Protein AF-A0A318STK1-F1 (afdb_monomer)

Secondary structure (DSSP, 8-state):
--HHHHHHHHHHHHHHHHHHHHTTSTTHHHHHHHHHHHHHHHHHTTTTS-HHHHHHHHHHHHHHHHHHHHT-

Nearest PDB structures (foldseek):
  7kyp-assembly4_N  TM=4.416E-01  e=2.775E+00  Streptococcus pneumoniae D39
  8b37-assembly1_B  TM=3.173E-01  e=5.465E+00  Pyrobaculum aerophilum

Structure (mmCIF, N/CA/C/O backbone):
data_AF-A0A318STK1-F1
#
_entry.id   AF-A0A318STK1-F1
#
loop_
_atom_site.group_PDB
_atom_site.id
_atom_site.type_symbol
_atom_site.label_atom_id
_atom_site.label_alt_id
_atom_site.label_comp_id
_atom_site.label_asym_id
_atom_site.label_entity_id
_atom_site.label_seq_id
_atom_site.pdbx_PDB_ins_code
_atom_site.Cartn_x
_atom_site.Cartn_y
_atom_site.Cartn_z
_atom_site.occupancy
_atom_site.B_iso_or_equiv
_atom_site.auth_seq_id
_atom_site.auth_comp_id
_atom_site.auth_asym_id
_atom_site.auth_atom_id
_atom_site.pdbx_PDB_model_num
ATOM 1 N N . MET A 1 1 ? -3.510 -3.871 21.329 1.00 51.66 1 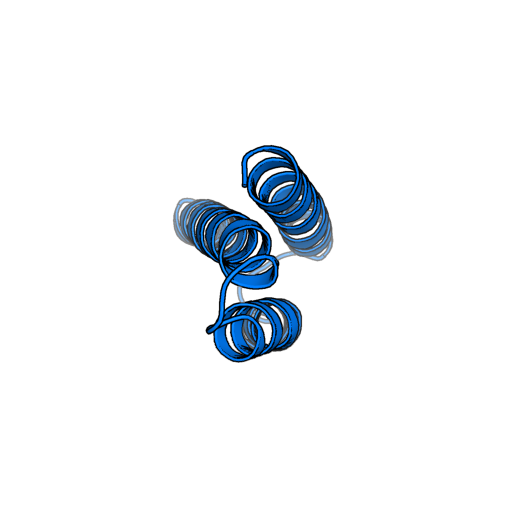MET A N 1
ATOM 2 C CA . MET A 1 1 ? -3.475 -4.185 19.880 1.00 51.66 1 MET A CA 1
ATOM 3 C C . MET A 1 1 ? -3.189 -2.937 19.018 1.00 51.66 1 MET A C 1
ATOM 5 O O . MET A 1 1 ? -3.895 -2.696 18.053 1.00 51.66 1 MET A O 1
ATOM 9 N N . ARG A 1 2 ? -2.160 -2.124 19.330 1.00 55.56 2 ARG A N 1
ATOM 10 C CA . ARG A 1 2 ? -1.864 -0.861 18.602 1.00 55.56 2 ARG A CA 1
ATOM 11 C C . ARG A 1 2 ? -0.890 -1.007 17.415 1.00 55.56 2 ARG A C 1
ATOM 13 O O . ARG A 1 2 ? -0.722 -0.063 16.660 1.00 55.56 2 ARG A O 1
ATOM 20 N N . GLY A 1 3 ? -0.259 -2.173 17.231 1.00 60.94 3 GLY A N 1
ATOM 21 C CA . GLY A 1 3 ? 0.719 -2.401 16.149 1.00 60.94 3 GLY A CA 1
ATOM 22 C C . GLY A 1 3 ? 0.106 -2.803 14.800 1.00 60.94 3 GLY A C 1
ATOM 23 O O . GLY A 1 3 ? 0.672 -2.524 13.750 1.00 60.94 3 GLY A O 1
ATOM 24 N N . LEU A 1 4 ? -1.083 -3.407 14.818 1.00 64.88 4 LEU A N 1
ATOM 25 C CA . LEU A 1 4 ? -1.803 -3.864 13.625 1.00 64.88 4 LEU A CA 1
ATOM 26 C C . LEU A 1 4 ? -2.124 -2.751 12.597 1.00 64.88 4 LEU A C 1
ATOM 28 O O . LEU A 1 4 ? -1.932 -2.996 11.402 1.00 64.88 4 LEU A O 1
ATOM 32 N N . PRO A 1 5 ? -2.559 -1.534 12.996 1.00 73.94 5 PRO A N 1
ATOM 33 C CA . PRO A 1 5 ? -2.816 -0.456 12.038 1.00 73.94 5 PRO A CA 1
ATOM 34 C C . PRO A 1 5 ? -1.527 0.082 11.400 1.00 73.94 5 PRO A C 1
ATOM 36 O O . PRO A 1 5 ? -1.479 0.265 10.187 1.00 73.94 5 PRO A O 1
ATOM 39 N N . LEU A 1 6 ? -0.451 0.235 12.177 1.00 79.00 6 LEU A N 1
ATOM 40 C CA . LEU A 1 6 ? 0.840 0.753 11.705 1.00 79.00 6 LEU A CA 1
ATOM 41 C C . LEU A 1 6 ? 1.496 -0.163 10.664 1.00 79.00 6 LEU A C 1
ATOM 43 O O . LEU A 1 6 ? 1.931 0.303 9.613 1.00 79.00 6 LEU A O 1
ATOM 47 N N . VAL A 1 7 ? 1.502 -1.475 10.919 1.00 84.00 7 VAL A N 1
ATOM 48 C CA . VAL A 1 7 ? 2.034 -2.467 9.969 1.00 84.00 7 VAL A CA 1
ATOM 49 C C . VAL A 1 7 ? 1.235 -2.459 8.667 1.00 84.00 7 VAL A C 1
ATOM 51 O O . VAL A 1 7 ? 1.814 -2.542 7.590 1.00 84.00 7 VAL A O 1
ATOM 54 N N . THR A 1 8 ? -0.089 -2.302 8.751 1.00 83.75 8 THR A N 1
ATOM 55 C CA . THR A 1 8 ? -0.954 -2.217 7.565 1.00 83.75 8 THR A CA 1
ATOM 56 C C . THR A 1 8 ? -0.604 -1.002 6.710 1.00 83.75 8 THR A C 1
ATOM 58 O O . THR A 1 8 ? -0.457 -1.125 5.498 1.00 83.75 8 THR A O 1
ATOM 61 N N . VAL A 1 9 ? -0.457 0.165 7.340 1.00 84.69 9 VAL A N 1
ATOM 62 C CA . VAL A 1 9 ? -0.109 1.418 6.660 1.00 84.69 9 VAL A CA 1
ATOM 63 C C . VAL A 1 9 ? 1.258 1.313 5.982 1.00 84.69 9 VAL A C 1
ATOM 65 O O . VAL A 1 9 ? 1.394 1.703 4.823 1.00 84.69 9 VAL A O 1
ATOM 68 N N . LEU A 1 10 ? 2.249 0.735 6.668 1.00 87.94 10 LEU A N 1
ATOM 69 C CA . LEU A 1 10 ? 3.577 0.473 6.106 1.00 87.94 10 LEU A CA 1
ATOM 70 C C . LEU A 1 10 ? 3.510 -0.447 4.885 1.00 87.94 10 LEU A C 1
ATOM 72 O O . LEU A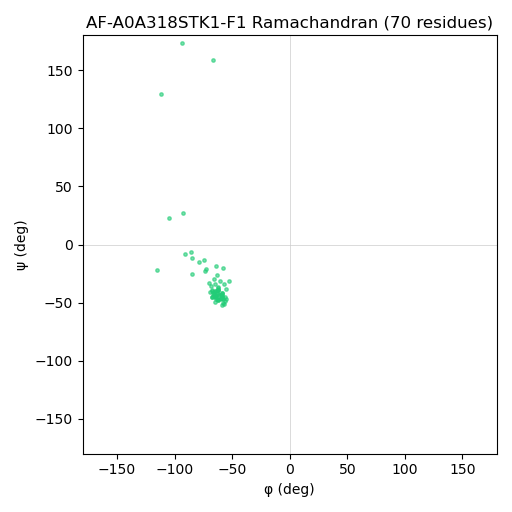 1 10 ? 4.094 -0.126 3.851 1.00 87.94 10 LEU A O 1
ATOM 76 N N . LEU A 1 11 ? 2.768 -1.555 4.977 1.00 90.69 11 LEU A N 1
ATOM 77 C CA . LEU A 1 11 ? 2.634 -2.505 3.873 1.00 90.69 11 LEU A CA 1
ATOM 78 C C . LEU A 1 11 ? 1.984 -1.857 2.646 1.00 90.69 11 LEU A C 1
ATOM 80 O O . LEU A 1 11 ? 2.499 -1.985 1.540 1.00 90.69 11 LEU A O 1
ATOM 84 N N . LEU A 1 12 ? 0.882 -1.127 2.844 1.00 90.31 12 LEU A N 1
ATOM 85 C CA . LEU A 1 12 ? 0.180 -0.438 1.758 1.00 90.31 12 LEU A CA 1
ATOM 86 C C . LEU A 1 12 ? 1.063 0.625 1.099 1.00 90.31 12 LEU A C 1
ATOM 88 O O . LEU A 1 12 ? 1.075 0.731 -0.125 1.00 90.31 12 LEU A O 1
ATOM 92 N N . SER A 1 13 ? 1.855 1.349 1.893 1.00 90.75 13 SER A N 1
ATOM 93 C CA . SER A 1 13 ? 2.787 2.360 1.382 1.00 90.75 13 SER A CA 1
ATOM 94 C C . SER A 1 13 ? 3.924 1.738 0.570 1.00 90.75 13 SER A C 1
ATOM 96 O O . SER A 1 13 ? 4.278 2.256 -0.487 1.00 90.75 13 SER A O 1
ATOM 98 N N . ALA A 1 14 ? 4.454 0.592 1.011 1.00 91.69 14 ALA A N 1
ATOM 99 C CA . ALA A 1 14 ? 5.447 -0.169 0.257 1.00 91.69 14 ALA A CA 1
ATOM 100 C C . ALA A 1 14 ? 4.865 -0.713 -1.058 1.00 91.69 14 ALA A C 1
ATOM 102 O O . ALA A 1 14 ? 5.482 -0.567 -2.113 1.00 91.69 14 ALA A O 1
ATOM 103 N N . CYS A 1 15 ? 3.653 -1.278 -1.025 1.00 93.00 15 CYS A N 1
ATOM 104 C CA . CYS A 1 15 ? 2.940 -1.700 -2.230 1.00 93.00 15 CYS A CA 1
ATOM 105 C C . CYS A 1 15 ? 2.764 -0.534 -3.207 1.00 93.00 15 CYS A C 1
ATOM 107 O O . CYS A 1 15 ? 3.042 -0.683 -4.393 1.00 93.00 15 CYS A O 1
ATOM 109 N N . ALA A 1 16 ? 2.362 0.634 -2.709 1.00 92.00 16 ALA A N 1
ATOM 110 C CA . ALA A 1 16 ? 2.185 1.824 -3.522 1.00 92.00 16 ALA A CA 1
ATOM 111 C C . ALA A 1 16 ? 3.501 2.284 -4.173 1.00 92.00 16 ALA A C 1
ATOM 113 O O . ALA A 1 16 ? 3.517 2.572 -5.367 1.00 92.00 16 ALA A O 1
ATOM 114 N N . PHE A 1 17 ? 4.616 2.266 -3.435 1.00 92.81 17 PHE A N 1
ATOM 115 C CA . PHE A 1 17 ? 5.948 2.552 -3.978 1.00 92.81 17 PHE A CA 1
ATOM 116 C C . PHE A 1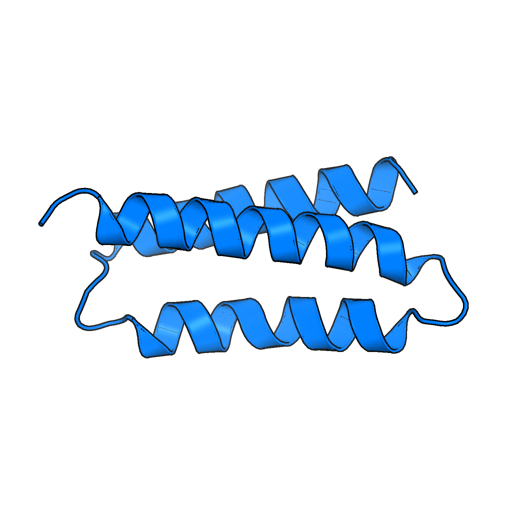 17 ? 6.326 1.619 -5.132 1.00 92.81 17 PHE A C 1
ATOM 118 O O . PHE A 1 17 ? 6.686 2.078 -6.217 1.00 92.81 17 PHE A O 1
ATOM 125 N N . PHE A 1 18 ? 6.185 0.307 -4.943 1.00 90.94 18 PHE A N 1
ATOM 126 C CA . PHE A 1 18 ? 6.447 -0.643 -6.023 1.00 90.9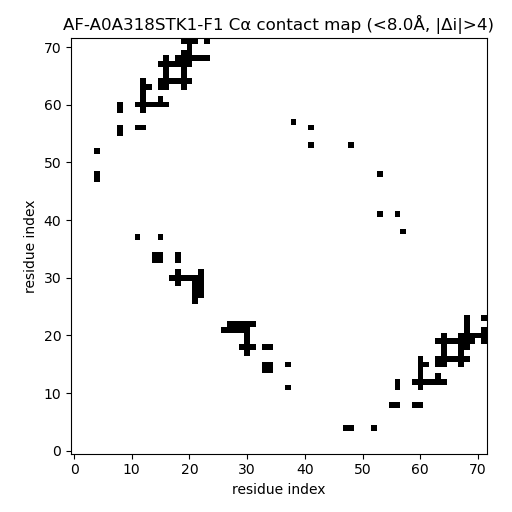4 18 PHE A CA 1
ATOM 127 C C . PHE A 1 18 ? 5.499 -0.436 -7.204 1.00 90.94 18 PHE A C 1
ATOM 129 O O . PHE A 1 18 ? 5.931 -0.512 -8.352 1.00 90.94 18 PHE A O 1
ATOM 136 N N . ALA A 1 19 ? 4.235 -0.108 -6.943 1.00 92.12 19 ALA A N 1
ATOM 137 C CA . ALA A 1 19 ? 3.271 0.188 -7.989 1.00 92.12 19 ALA A CA 1
ATOM 138 C C . ALA A 1 19 ? 3.702 1.375 -8.868 1.00 92.12 19 ALA A C 1
ATOM 140 O O . ALA A 1 19 ? 3.636 1.278 -10.093 1.00 92.12 19 ALA A O 1
ATOM 141 N N . GLY A 1 20 ? 4.206 2.447 -8.246 1.00 89.81 20 GLY A N 1
ATOM 142 C CA . GLY A 1 20 ? 4.804 3.589 -8.939 1.00 89.81 20 GLY A CA 1
ATOM 143 C C . GLY A 1 20 ? 5.991 3.181 -9.814 1.00 89.81 20 GLY A C 1
ATOM 144 O O . GLY A 1 20 ? 6.050 3.552 -10.983 1.00 89.81 20 GLY A O 1
ATOM 145 N N . ARG A 1 21 ? 6.888 2.332 -9.294 1.00 90.88 21 ARG A N 1
ATOM 146 C CA . ARG A 1 21 ? 8.038 1.812 -10.054 1.00 90.88 21 ARG A CA 1
ATOM 147 C C . ARG A 1 21 ? 7.648 0.951 -11.255 1.00 90.88 21 ARG A C 1
ATOM 149 O O . ARG A 1 21 ? 8.296 1.034 -12.296 1.00 90.88 21 ARG A O 1
ATOM 156 N N . PHE A 1 22 ? 6.632 0.100 -11.116 1.00 89.94 22 PHE A N 1
ATOM 157 C CA . PHE A 1 22 ? 6.228 -0.825 -12.180 1.00 89.94 22 PHE A CA 1
ATOM 158 C C . PHE A 1 22 ? 5.516 -0.134 -13.346 1.00 89.94 22 PHE A C 1
ATOM 160 O O . PHE A 1 22 ? 5.523 -0.676 -14.448 1.00 89.94 22 PHE A O 1
ATOM 167 N N . LEU A 1 23 ? 4.952 1.061 -13.143 1.00 87.81 23 LEU A N 1
ATOM 168 C CA . LEU A 1 23 ? 4.225 1.805 -14.179 1.00 87.81 23 LEU A CA 1
ATOM 169 C C . LEU A 1 23 ? 5.078 2.229 -15.379 1.00 87.81 23 LEU A C 1
ATOM 171 O O . LEU A 1 23 ? 4.537 2.368 -16.470 1.00 87.81 23 LEU A O 1
ATOM 175 N N . HIS A 1 24 ? 6.388 2.401 -15.201 1.00 81.56 24 HIS A N 1
ATOM 176 C CA . HIS A 1 24 ? 7.304 2.756 -16.290 1.00 81.56 24 HIS A CA 1
ATOM 177 C C . HIS A 1 24 ? 7.808 1.548 -17.095 1.00 81.56 24 HIS A C 1
ATOM 179 O O . HIS A 1 24 ? 8.419 1.717 -18.148 1.00 81.56 24 HIS A O 1
ATOM 185 N N . GLY A 1 25 ? 7.583 0.329 -16.601 1.00 81.56 25 GLY A N 1
ATOM 186 C CA . GLY A 1 25 ? 8.092 -0.891 -17.217 1.00 81.56 25 GLY A CA 1
ATOM 187 C C . GLY A 1 25 ? 7.111 -1.548 -18.192 1.00 81.56 25 GLY A C 1
ATOM 188 O O . GLY A 1 25 ? 5.929 -1.200 -18.240 1.00 81.56 25 GLY A O 1
ATOM 189 N N . PRO A 1 26 ? 7.555 -2.599 -18.908 1.00 84.88 26 PRO A N 1
ATOM 190 C CA . PRO A 1 26 ? 6.655 -3.445 -19.691 1.00 84.88 26 PRO A CA 1
ATOM 191 C C . PRO A 1 26 ? 5.567 -4.080 -18.817 1.00 84.88 26 PRO A C 1
ATOM 193 O O . PRO A 1 26 ? 4.526 -4.445 -19.328 1.00 84.88 26 PRO A O 1
ATOM 196 N N . SER A 1 27 ? 5.770 -4.162 -17.501 1.00 89.81 27 SER A N 1
ATOM 197 C CA . SER A 1 27 ? 4.835 -4.683 -16.504 1.00 89.81 27 SER A CA 1
ATOM 198 C C . SER A 1 27 ? 3.928 -3.618 -15.860 1.00 89.81 27 SER A C 1
ATOM 200 O O . SER A 1 27 ? 3.453 -3.813 -14.739 1.00 89.81 27 SER A O 1
ATOM 202 N N . TRP A 1 28 ? 3.638 -2.513 -16.554 1.00 90.50 28 TRP A N 1
ATOM 203 C CA . TRP A 1 28 ? 2.788 -1.413 -16.063 1.00 90.50 28 TRP A CA 1
ATOM 204 C C . TRP A 1 28 ? 1.412 -1.859 -15.539 1.00 90.50 28 TRP A C 1
ATOM 206 O O . TRP A 1 28 ? 0.900 -1.293 -14.570 1.00 90.50 28 TRP A O 1
ATOM 216 N N . TRP A 1 29 ? 0.841 -2.925 -16.108 1.00 93.12 29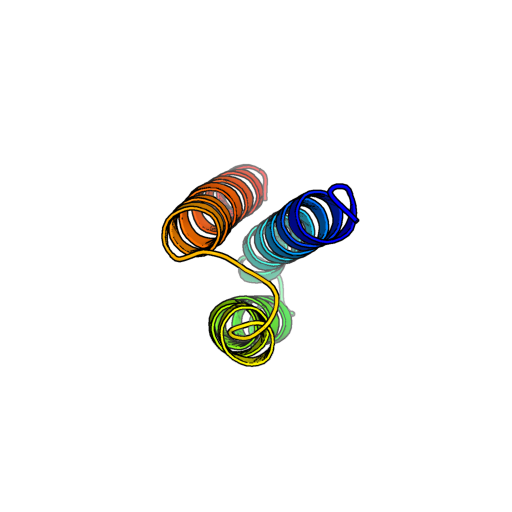 TRP A N 1
ATOM 217 C CA . TRP A 1 29 ? -0.411 -3.534 -15.643 1.00 93.12 29 TRP A CA 1
ATOM 218 C C . TRP A 1 29 ? -0.330 -4.053 -14.199 1.00 93.12 29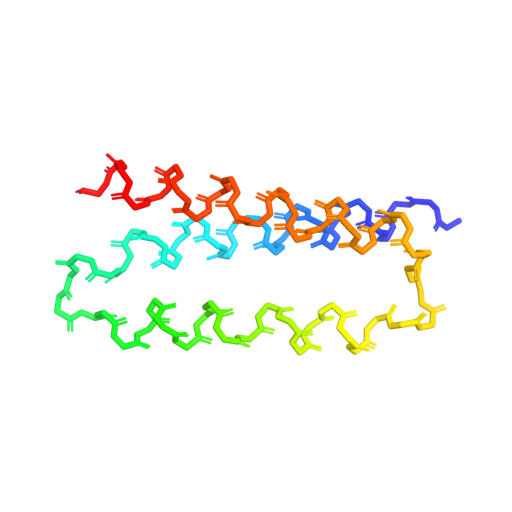 TRP A C 1
ATOM 220 O O . TRP A 1 29 ? -1.324 -4.001 -13.476 1.00 93.12 29 TRP A O 1
ATOM 230 N N . ILE A 1 30 ? 0.847 -4.509 -13.748 1.00 91.12 30 ILE A N 1
ATOM 231 C CA . ILE A 1 30 ? 1.076 -4.940 -12.361 1.00 91.12 30 ILE A CA 1
ATOM 232 C C . ILE A 1 30 ? 0.988 -3.730 -11.432 1.00 91.12 30 ILE A C 1
ATOM 234 O O . ILE A 1 30 ? 0.307 -3.788 -10.409 1.00 91.12 30 ILE A O 1
ATOM 238 N N . GLY A 1 31 ? 1.623 -2.616 -11.812 1.00 91.75 31 GLY A N 1
ATOM 239 C CA . GLY A 1 31 ? 1.547 -1.367 -11.057 1.00 91.75 31 GLY A CA 1
ATOM 240 C C . GLY A 1 31 ? 0.104 -0.889 -10.896 1.00 91.75 31 GLY A C 1
ATOM 241 O O . GLY A 1 31 ? -0.341 -0.625 -9.780 1.00 91.75 31 GLY A O 1
ATOM 242 N N . LEU A 1 32 ? -0.672 -0.887 -11.982 1.00 91.00 32 LEU A N 1
ATOM 243 C CA . LEU A 1 32 ? -2.098 -0.541 -11.944 1.00 91.00 32 LEU A CA 1
ATOM 244 C C . LEU A 1 32 ? -2.920 -1.455 -11.033 1.00 91.00 32 LEU A C 1
ATOM 246 O O . LEU A 1 32 ? -3.715 -0.961 -10.231 1.00 91.00 32 LEU A O 1
ATOM 250 N N . ALA A 1 33 ? -2.717 -2.771 -11.123 1.00 93.31 33 ALA A N 1
ATOM 251 C CA . ALA A 1 33 ? -3.420 -3.731 -10.278 1.00 93.31 33 ALA A CA 1
ATOM 252 C C . ALA A 1 33 ? -3.152 -3.470 -8.786 1.00 93.31 33 ALA A C 1
ATOM 254 O O . ALA A 1 33 ? -4.079 -3.485 -7.973 1.00 93.31 33 ALA A O 1
ATOM 255 N N . ILE A 1 34 ? -1.901 -3.157 -8.429 1.00 92.94 34 ILE A N 1
ATOM 256 C CA . ILE A 1 34 ? -1.530 -2.829 -7.051 1.00 92.94 34 ILE A CA 1
ATOM 257 C C . ILE A 1 34 ? -2.209 -1.531 -6.599 1.00 92.94 34 ILE A C 1
ATOM 259 O O . ILE A 1 34 ? -2.853 -1.546 -5.551 1.00 92.94 34 ILE A O 1
ATOM 263 N N . VAL A 1 35 ? -2.141 -0.440 -7.377 1.00 91.81 35 VAL A N 1
ATOM 264 C CA . VAL A 1 35 ? -2.790 0.841 -7.015 1.00 91.81 35 VAL A CA 1
ATOM 265 C C . VAL A 1 35 ? -4.281 0.653 -6.756 1.00 91.81 35 VAL A C 1
ATOM 267 O O . VAL A 1 35 ? -4.799 1.119 -5.740 1.00 91.81 35 VAL A O 1
ATOM 270 N N . LEU A 1 36 ? -4.968 -0.069 -7.644 1.00 91.44 36 LEU A N 1
ATOM 271 C CA . LEU A 1 36 ? -6.401 -0.317 -7.520 1.00 91.44 36 LEU A CA 1
ATOM 272 C C . LEU A 1 36 ? -6.741 -1.171 -6.294 1.00 91.44 36 LEU A C 1
ATOM 274 O O . LEU A 1 36 ? -7.803 -0.979 -5.715 1.00 91.44 36 LEU A O 1
ATOM 278 N N . SER A 1 37 ? -5.851 -2.065 -5.853 1.00 92.75 37 SER A N 1
ATOM 279 C CA . SER A 1 37 ? -6.071 -2.931 -4.683 1.00 92.75 37 SER A CA 1
ATOM 280 C C . SER A 1 37 ? -5.979 -2.214 -3.326 1.00 92.75 37 SER A C 1
ATOM 282 O O . SER A 1 37 ? -6.565 -2.675 -2.340 1.00 92.75 37 SER A O 1
ATOM 284 N N . ILE A 1 38 ? -5.281 -1.074 -3.254 1.00 91.12 38 ILE A N 1
ATOM 285 C CA . ILE A 1 38 ? -5.080 -0.297 -2.019 1.00 91.12 38 ILE A CA 1
ATOM 286 C C . ILE A 1 38 ? -6.414 0.157 -1.400 1.00 91.12 38 ILE A C 1
ATOM 288 O O . ILE A 1 38 ? -6.641 -0.139 -0.223 1.00 91.12 38 ILE A O 1
ATOM 292 N N . PRO A 1 39 ? -7.342 0.816 -2.128 1.00 88.00 39 PRO A N 1
ATOM 293 C CA . PRO A 1 39 ? -8.623 1.221 -1.554 1.00 88.00 39 PRO A CA 1
ATOM 294 C C . PRO A 1 39 ? -9.475 0.037 -1.090 1.00 88.00 39 PRO A C 1
ATOM 296 O O . PRO A 1 39 ? -10.099 0.142 -0.035 1.00 88.00 39 PRO A O 1
ATOM 299 N N . PHE A 1 40 ? -9.461 -1.097 -1.802 1.00 89.94 40 PHE A N 1
ATOM 300 C CA . PHE A 1 40 ? -10.152 -2.311 -1.351 1.00 89.94 40 PHE A CA 1
ATOM 301 C C . PHE A 1 40 ? -9.543 -2.864 -0.062 1.00 89.94 40 PHE A C 1
ATOM 303 O O . PHE A 1 40 ? -10.277 -3.246 0.842 1.00 89.94 40 PHE A O 1
ATOM 310 N N . SER A 1 41 ? -8.216 -2.841 0.066 1.00 88.56 41 SER A N 1
ATOM 311 C CA . SER A 1 41 ? -7.507 -3.317 1.259 1.00 88.56 41 SER A CA 1
ATOM 312 C C . SER A 1 41 ? -7.760 -2.436 2.485 1.00 88.56 41 SER A C 1
ATOM 314 O O . SER A 1 41 ? -7.949 -2.948 3.590 1.00 88.56 41 SER A O 1
ATOM 316 N N . VAL A 1 42 ? -7.814 -1.112 2.303 1.00 87.44 42 VAL A N 1
ATOM 317 C CA . VAL A 1 42 ? -8.192 -0.171 3.371 1.00 87.44 42 VAL A CA 1
ATOM 318 C C . VAL A 1 42 ? -9.656 -0.378 3.771 1.00 87.44 42 VAL A C 1
ATOM 320 O O . VAL A 1 42 ? -9.970 -0.397 4.963 1.00 87.44 42 VAL A O 1
ATOM 323 N N . ARG A 1 43 ? -10.546 -0.604 2.796 1.00 87.00 43 ARG A N 1
ATOM 324 C CA . ARG A 1 43 ? -11.975 -0.855 3.031 1.00 87.00 43 ARG A CA 1
ATOM 325 C C . ARG A 1 43 ? -12.256 -2.217 3.675 1.00 87.00 43 ARG A C 1
ATOM 327 O O . ARG A 1 43 ? -13.133 -2.337 4.519 1.00 87.00 43 ARG A O 1
ATOM 334 N N . ALA A 1 44 ? -11.462 -3.239 3.375 1.00 85.88 44 ALA A N 1
ATOM 335 C CA . ALA A 1 44 ? -11.551 -4.533 4.051 1.00 85.88 44 ALA A CA 1
ATOM 336 C C . ALA A 1 44 ? -11.206 -4.442 5.551 1.00 85.88 44 ALA A C 1
ATOM 338 O O . ALA A 1 44 ? -11.566 -5.320 6.332 1.00 85.88 44 ALA A O 1
ATOM 339 N N . ARG A 1 45 ? -10.525 -3.369 5.975 1.00 82.25 45 ARG A N 1
ATOM 340 C CA . ARG A 1 45 ? -10.104 -3.136 7.364 1.00 82.25 45 ARG A CA 1
ATOM 341 C C . ARG A 1 45 ? -10.942 -2.084 8.086 1.00 82.25 45 ARG A C 1
ATOM 343 O O . ARG A 1 45 ? -10.498 -1.530 9.092 1.00 82.25 45 ARG A O 1
ATOM 350 N N . GLU A 1 46 ? -12.171 -1.837 7.632 1.00 77.38 46 GLU A N 1
ATOM 351 C CA . GLU A 1 46 ? -13.068 -0.864 8.264 1.00 77.38 46 GLU A CA 1
ATOM 352 C C . GLU A 1 46 ? -13.335 -1.151 9.754 1.00 77.38 46 GLU A C 1
ATOM 354 O O . GLU A 1 46 ? -13.414 -0.216 10.547 1.00 77.38 46 GLU A O 1
ATOM 359 N N . GLY A 1 47 ? -13.384 -2.420 10.167 1.00 76.88 47 GLY A N 1
ATOM 360 C CA . GLY A 1 47 ? -13.543 -2.792 11.579 1.00 76.88 47 GLY A CA 1
ATOM 361 C C . GLY A 1 47 ? -12.291 -2.605 12.451 1.00 76.88 47 GLY A C 1
ATOM 362 O O . GLY A 1 47 ? -12.397 -2.657 13.671 1.00 76.88 47 GLY A O 1
ATOM 363 N N . ALA A 1 48 ? -11.113 -2.395 11.850 1.00 78.25 48 ALA A N 1
ATOM 364 C CA . ALA A 1 48 ? -9.825 -2.351 12.553 1.00 78.25 48 ALA A CA 1
ATOM 365 C C . ALA A 1 48 ? -9.131 -0.979 12.504 1.00 78.25 48 ALA A C 1
ATOM 367 O O . ALA A 1 48 ? -8.275 -0.708 13.344 1.00 78.25 48 ALA A O 1
ATOM 368 N N . LEU A 1 49 ? -9.475 -0.131 11.528 1.00 78.12 49 LEU A N 1
ATOM 369 C CA . LEU A 1 49 ? -8.894 1.200 11.335 1.00 78.12 49 LEU A CA 1
ATOM 370 C C . LEU A 1 49 ? -9.914 2.297 11.630 1.00 78.12 49 LEU A C 1
ATOM 372 O O . LEU A 1 49 ? -11.001 2.335 11.037 1.00 78.12 49 LEU A O 1
ATOM 376 N N . THR A 1 50 ? -9.515 3.251 12.466 1.00 83.88 50 THR A N 1
ATOM 377 C CA . THR A 1 50 ? -10.250 4.498 12.686 1.00 83.88 50 THR A CA 1
ATOM 378 C C . THR A 1 50 ? -10.247 5.367 11.425 1.00 83.88 50 THR A C 1
ATOM 380 O O . THR A 1 50 ? -9.387 5.244 10.550 1.00 83.88 50 THR A O 1
ATOM 383 N N . ARG A 1 51 ? -11.205 6.295 11.318 1.00 83.50 51 ARG A N 1
ATOM 384 C CA . ARG A 1 51 ? -11.329 7.193 10.153 1.00 83.50 51 ARG A CA 1
ATOM 385 C C . ARG A 1 51 ? -10.043 7.986 9.878 1.00 83.50 51 ARG A C 1
ATOM 387 O O . ARG A 1 51 ? -9.674 8.150 8.719 1.00 83.50 51 ARG A O 1
ATOM 394 N N . GLY A 1 52 ? -9.358 8.433 10.934 1.00 81.50 52 GLY A N 1
ATOM 395 C CA . GLY A 1 52 ? -8.082 9.145 10.833 1.00 81.50 52 GLY A CA 1
ATOM 396 C C . GLY A 1 52 ? -6.953 8.262 10.301 1.00 81.50 52 GLY A C 1
ATOM 397 O O . GLY A 1 52 ? -6.234 8.672 9.396 1.00 81.50 52 GLY A O 1
ATOM 398 N N . GLU A 1 53 ? -6.836 7.024 10.787 1.00 83.38 53 GLU A N 1
ATOM 399 C CA . GLU A 1 53 ? -5.812 6.076 10.320 1.00 83.38 53 GLU A CA 1
ATOM 400 C C . GLU A 1 53 ? -6.008 5.684 8.853 1.00 83.38 53 GLU A C 1
ATOM 402 O O . GLU A 1 53 ? -5.030 5.512 8.132 1.00 83.38 53 GLU A O 1
ATOM 407 N N . ARG A 1 54 ? -7.257 5.601 8.378 1.00 83.56 54 ARG A N 1
ATOM 408 C CA . ARG A 1 54 ? -7.542 5.388 6.948 1.00 83.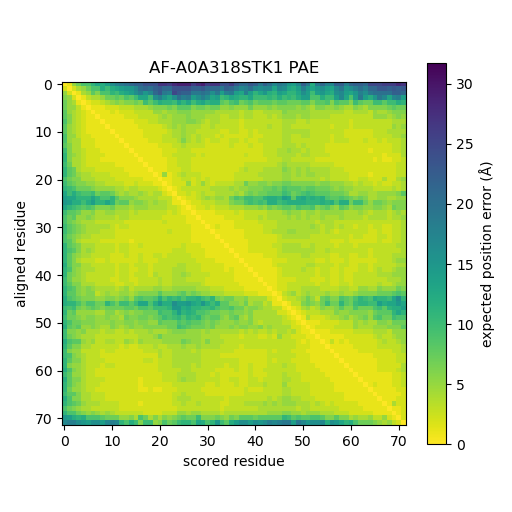56 54 ARG A CA 1
ATOM 409 C C . ARG A 1 54 ? -7.067 6.565 6.104 1.00 83.56 54 ARG A C 1
ATOM 411 O O . ARG A 1 54 ? -6.447 6.351 5.068 1.00 83.56 54 ARG A O 1
ATOM 418 N N . GLY A 1 55 ? -7.324 7.794 6.558 1.00 86.19 55 GLY A N 1
ATOM 419 C CA . GLY A 1 55 ? -6.821 9.003 5.904 1.00 86.19 55 GLY A CA 1
ATOM 420 C C . GLY A 1 55 ? -5.298 8.978 5.777 1.00 86.19 55 GLY A C 1
ATOM 421 O O . GLY A 1 55 ? -4.769 9.133 4.679 1.00 86.19 55 GLY A O 1
ATOM 422 N N . TRP A 1 56 ? -4.598 8.670 6.872 1.00 86.56 56 TRP A N 1
ATOM 423 C CA . TRP A 1 56 ? -3.142 8.516 6.863 1.00 86.56 56 TRP A CA 1
ATOM 424 C C . TRP A 1 56 ? -2.660 7.377 5.962 1.00 86.56 56 TRP A C 1
ATOM 426 O O . TRP A 1 56 ? -1.677 7.557 5.248 1.00 86.56 56 TRP A O 1
ATOM 436 N N . ALA A 1 57 ? -3.361 6.239 5.934 1.00 87.38 57 ALA A N 1
ATOM 437 C CA . ALA A 1 57 ? -3.036 5.126 5.045 1.00 87.38 57 ALA A CA 1
ATOM 438 C C . ALA A 1 57 ? -3.070 5.549 3.571 1.00 87.38 57 ALA A C 1
ATOM 440 O O . ALA A 1 57 ? -2.151 5.219 2.823 1.00 87.38 57 ALA A O 1
ATOM 441 N N . TYR A 1 58 ? -4.088 6.311 3.161 1.00 89.38 58 TYR A N 1
ATOM 442 C CA . TYR A 1 58 ? -4.182 6.830 1.796 1.00 89.38 58 TYR A CA 1
ATOM 443 C C . TYR A 1 58 ? -3.097 7.856 1.488 1.00 89.38 58 TYR A C 1
ATOM 445 O O . TYR A 1 58 ? -2.470 7.761 0.438 1.00 89.38 58 TYR A O 1
ATOM 453 N N . VAL A 1 59 ? -2.845 8.803 2.396 1.00 92.94 59 VAL A N 1
ATOM 454 C CA . VAL A 1 59 ? -1.822 9.842 2.201 1.00 92.94 59 VAL A CA 1
ATOM 455 C C . VAL A 1 59 ? -0.431 9.225 2.076 1.00 92.94 59 VAL A C 1
ATOM 457 O O . VAL A 1 59 ? 0.294 9.538 1.135 1.00 92.94 59 VAL A O 1
ATOM 460 N N . LEU A 1 60 ? -0.068 8.310 2.977 1.00 91.44 60 LEU A N 1
ATOM 461 C CA . LEU A 1 60 ? 1.237 7.646 2.952 1.00 91.44 60 LEU A CA 1
ATOM 462 C C . LEU A 1 60 ? 1.382 6.709 1.751 1.00 91.44 60 LEU A C 1
ATOM 464 O O . LEU A 1 60 ? 2.450 6.664 1.145 1.00 91.44 60 LEU A O 1
ATOM 468 N N . SER A 1 61 ? 0.304 6.036 1.343 1.00 92.00 61 SER A N 1
ATOM 469 C CA . SER A 1 61 ? 0.310 5.240 0.112 1.00 92.00 61 SER A CA 1
ATOM 470 C C . SER A 1 61 ? 0.465 6.117 -1.129 1.00 92.00 61 SER A C 1
ATOM 472 O O . SER A 1 61 ? 1.263 5.798 -2.000 1.00 92.00 61 SER A O 1
ATOM 474 N N . ALA A 1 62 ? -0.222 7.257 -1.206 1.00 91.25 62 ALA A N 1
ATOM 475 C CA . ALA A 1 62 ? -0.063 8.201 -2.311 1.00 91.25 62 ALA A CA 1
ATOM 476 C C . ALA A 1 62 ? 1.358 8.789 -2.364 1.00 91.25 62 ALA A C 1
ATOM 478 O O . ALA A 1 62 ? 1.949 8.877 -3.439 1.00 91.25 62 ALA A O 1
ATOM 479 N N . ALA A 1 63 ? 1.933 9.129 -1.207 1.00 91.81 63 ALA A N 1
ATOM 480 C CA . ALA A 1 63 ? 3.315 9.589 -1.107 1.00 91.81 63 ALA A CA 1
ATOM 481 C C . ALA A 1 63 ? 4.312 8.497 -1.531 1.00 91.81 63 ALA A C 1
ATOM 483 O O . ALA A 1 63 ? 5.221 8.769 -2.312 1.00 91.81 63 ALA A O 1
ATOM 484 N N . GLY A 1 64 ? 4.111 7.256 -1.074 1.00 91.50 64 GLY A N 1
ATOM 485 C CA . GLY A 1 64 ? 4.908 6.099 -1.480 1.00 91.50 64 GLY A CA 1
ATOM 486 C C . GLY A 1 64 ? 4.834 5.862 -2.986 1.00 91.50 64 GLY A C 1
ATOM 487 O O . GLY A 1 64 ? 5.867 5.721 -3.631 1.00 91.50 64 GLY A O 1
ATOM 488 N N . PHE A 1 65 ? 3.631 5.912 -3.561 1.00 92.62 65 PHE A N 1
ATOM 489 C CA . PHE A 1 65 ? 3.417 5.818 -5.002 1.00 92.62 65 PHE A CA 1
ATOM 490 C C . PHE A 1 65 ? 4.171 6.888 -5.781 1.00 92.62 65 PHE A C 1
ATOM 492 O O . PHE A 1 65 ? 4.905 6.549 -6.704 1.00 92.62 65 PHE A O 1
ATOM 499 N N . ALA A 1 66 ? 4.031 8.158 -5.396 1.00 91.50 66 ALA A N 1
ATOM 500 C CA . ALA A 1 66 ? 4.739 9.254 -6.046 1.00 91.50 66 ALA A CA 1
ATOM 501 C C . ALA A 1 66 ? 6.260 9.055 -5.960 1.00 91.50 66 ALA A C 1
ATOM 503 O O . ALA A 1 66 ? 6.948 9.155 -6.970 1.00 91.50 66 ALA A O 1
ATOM 504 N N . ALA A 1 67 ? 6.781 8.691 -4.784 1.00 91.56 67 ALA A N 1
ATOM 505 C CA . ALA A 1 67 ? 8.201 8.400 -4.607 1.00 91.56 67 ALA A CA 1
ATOM 506 C C . ALA A 1 67 ? 8.678 7.253 -5.513 1.00 91.56 67 ALA A C 1
ATOM 508 O O . ALA A 1 67 ? 9.737 7.355 -6.126 1.00 91.56 67 ALA A O 1
ATOM 509 N N . GLY A 1 68 ? 7.891 6.184 -5.639 1.00 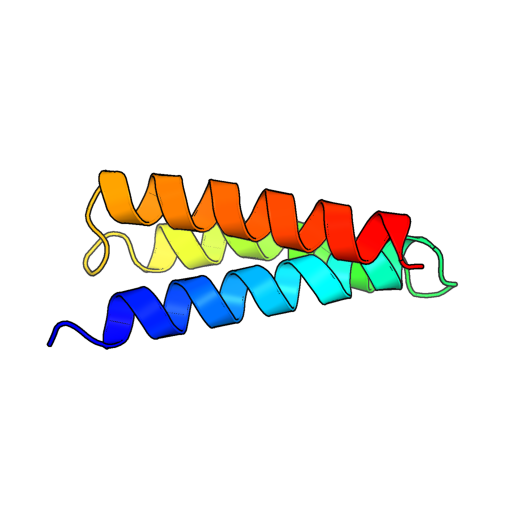89.62 68 GLY A N 1
ATOM 510 C CA . GLY A 1 68 ? 8.196 5.070 -6.533 1.00 89.62 68 GLY A CA 1
ATOM 511 C C . GLY A 1 68 ? 8.145 5.459 -8.006 1.00 89.62 68 GLY A C 1
ATOM 512 O O . GLY A 1 68 ? 9.023 5.076 -8.768 1.00 89.62 68 GLY A O 1
ATOM 513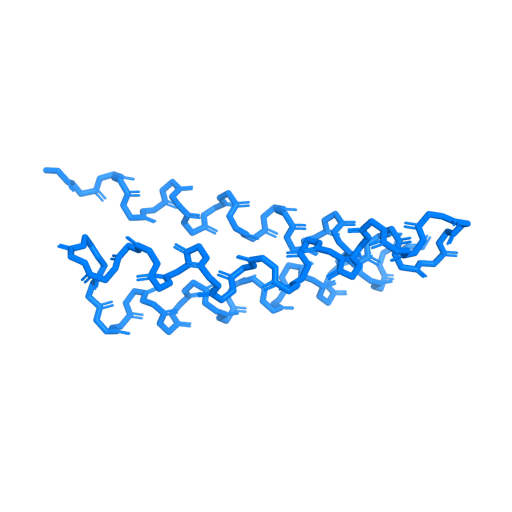 N N . PHE A 1 69 ? 7.148 6.252 -8.393 1.00 90.94 69 PHE A N 1
ATOM 514 C CA . PHE A 1 69 ? 6.959 6.732 -9.759 1.00 90.94 69 PHE A CA 1
ATOM 515 C C . PHE A 1 69 ? 8.108 7.643 -10.209 1.00 90.94 69 PHE A C 1
ATOM 517 O O . PHE A 1 69 ? 8.681 7.426 -11.267 1.00 90.94 69 PHE A O 1
ATOM 524 N N . PHE A 1 70 ? 8.513 8.611 -9.381 1.00 89.81 70 PHE A N 1
ATOM 525 C CA . PHE A 1 70 ? 9.607 9.536 -9.711 1.00 89.81 70 PHE A CA 1
ATOM 526 C C . PHE A 1 70 ? 11.011 8.949 -9.516 1.00 89.81 70 PHE A C 1
ATOM 528 O O . PHE A 1 70 ? 11.984 9.521 -9.997 1.00 89.81 70 PHE A O 1
ATOM 535 N N . SER A 1 71 ? 11.137 7.829 -8.804 1.00 86.44 71 SER A N 1
ATOM 536 C CA . SER A 1 71 ? 12.400 7.097 -8.666 1.00 86.44 71 SER A CA 1
ATOM 537 C C . SER A 1 71 ? 12.642 6.102 -9.811 1.00 86.44 71 SER A C 1
ATOM 539 O O . SER A 1 71 ? 13.689 5.441 -9.811 1.00 86.44 71 SER A O 1
ATOM 541 N N . ALA A 1 72 ? 11.663 5.907 -10.700 1.00 68.56 72 ALA A N 1
ATOM 542 C CA . ALA A 1 72 ? 11.666 4.850 -11.702 1.00 68.56 72 ALA A CA 1
ATOM 543 C C . ALA A 1 72 ? 12.569 5.157 -12.893 1.00 68.56 72 ALA A C 1
ATOM 545 O O . ALA A 1 72 ? 13.343 4.224 -13.224 1.00 68.56 72 ALA A O 1
#

Radius of gyration: 12.29 Å; Cα contacts (8 Å, |Δi|>4): 83; chains: 1; bounding box: 26×15×40 Å

Solvent-accessible surface area (backbone atoms only — not comparable to full-atom values): 3723 Å² total; per-residue (Å²): 133,79,60,64,58,56,55,50,34,52,50,47,15,51,49,21,18,53,17,24,36,28,51,81,44,98,52,25,68,57,10,52,54,46,56,64,45,48,64,56,55,57,58,76,34,57,94,73,45,54,76,67,56,50,53,49,33,52,53,47,17,50,50,26,18,50,54,19,41,78,69,93

Foldseek 3Di:
DPVVLVVLLVVLLQLLLVLLQLCVDPNVVSSVVSVVCQVVSLVVCPVPDDPVSSVSSVVSSVVSNVNSNVVD

Sequence (72 aa):
MRGLPLVTVLLLSACAFFAGRFLHGPSWWIGLAIVLSIPFSVRAREGALTRGERGWAYVLSAAGFAAGFFSA

Organism: NCBI:txid694435

pLDDT: mean 86.04, std 8.52, range [51.66, 93.31]

Mean predicted aligned error: 4.57 Å